Protein AF-A0A3M0BYU1-F1 (afdb_monomer)

Organism: NCBI:txid911205

Foldseek 3Di:
DPDPPFDKDFLVRLCVVVVHDSVVVVVCVVVVQADFDDDDPTGIHTPVRSVSVVQQVVCVVLPDDSVVSVVLVVCVPVPPPCPVSVVSVVVVVVVSVVVVVVVVVVVVVVVVVVVVLVVVVVQWDQDPVPRAIAGVPPRHGDPNPDD

Nearest PDB structures (foldseek):
  5gpe-assembly3_F  TM=7.543E-01  e=4.646E-05  Cupriavidus metallidurans CH34
  6jni-assembly3_E  TM=7.781E-01  e=9.510E-05  Pseudomonas putida
  7cla-assembly1_A-2  TM=5.880E-01  e=3.581E-05  Caulobacter vibrioides CB15
  5c8d-assembly2_F  TM=8.719E-01  e=2.409E-02  Thermus thermophilus HB27
  6ama-assembly1_B  TM=8.072E-01  e=2.409E-02  Streptomyces venezuelae

Sequence (147 aa):
MPDKDSKTYTIKDLAREFGVTARTLRYYEDQGLLSPDRQGQNRVYMQPDRVRLAWILRGRRVGFSLNEIGEMLDLYDLGDGRETQRRITIDKCRERIRALKAQRDDINTTIRELDDFCGLLDRLVLNPDTGKWVREDTGEPADIRAP

Structure (mmCIF, N/CA/C/O backbone):
data_AF-A0A3M0BYU1-F1
#
_entry.id   AF-A0A3M0BYU1-F1
#
loop_
_atom_site.group_PDB
_atom_site.id
_atom_site.type_symbol
_atom_site.label_atom_id
_atom_site.label_alt_id
_atom_site.label_comp_id
_atom_site.label_asym_id
_atom_site.label_entity_id
_atom_site.label_seq_id
_atom_site.pdbx_PDB_ins_code
_atom_site.Cartn_x
_atom_site.Cartn_y
_atom_site.Cartn_z
_atom_site.occupancy
_atom_site.B_iso_or_equiv
_atom_site.auth_seq_id
_atom_site.auth_comp_id
_atom_site.auth_asym_id
_atom_site.auth_atom_id
_atom_site.pdbx_PDB_model_num
ATOM 1 N N . MET A 1 1 ? -22.108 7.865 31.826 1.00 37.12 1 MET A N 1
ATOM 2 C CA . MET A 1 1 ? -23.002 7.166 30.874 1.00 37.12 1 MET A CA 1
ATOM 3 C C . MET A 1 1 ? -22.449 7.443 29.489 1.00 37.12 1 MET A C 1
ATOM 5 O O . MET A 1 1 ? -22.202 8.614 29.234 1.00 37.12 1 MET A O 1
ATOM 9 N N . PRO A 1 2 ? -22.146 6.439 28.648 1.00 43.69 2 PRO A N 1
ATOM 10 C CA . PRO A 1 2 ? -21.705 6.728 27.291 1.00 43.69 2 PRO A CA 1
ATOM 11 C C . PRO A 1 2 ? -22.877 7.338 26.516 1.00 43.69 2 PRO A C 1
ATOM 13 O O . PRO A 1 2 ? -24.031 6.952 26.717 1.00 43.69 2 PRO A O 1
ATOM 16 N N . ASP A 1 3 ? -22.567 8.340 25.703 1.00 51.62 3 ASP A N 1
ATOM 17 C CA . ASP A 1 3 ? -23.530 9.173 24.992 1.00 51.62 3 ASP A CA 1
ATOM 18 C C . ASP A 1 3 ? -24.359 8.324 24.015 1.00 51.62 3 ASP A C 1
ATOM 20 O O . ASP A 1 3 ? -23.812 7.649 23.131 1.00 51.62 3 ASP A O 1
ATOM 24 N N . LYS A 1 4 ? -25.685 8.327 24.192 1.00 52.06 4 LYS A N 1
ATOM 25 C CA . LYS A 1 4 ? -26.635 7.456 23.471 1.00 52.06 4 LYS A CA 1
ATOM 26 C C . LYS A 1 4 ? -26.758 7.800 21.975 1.00 52.06 4 LYS A C 1
ATOM 28 O O . LYS A 1 4 ? -27.352 7.023 21.234 1.00 52.06 4 LYS A O 1
ATOM 33 N N . ASP A 1 5 ? -26.133 8.901 21.552 1.00 56.25 5 ASP A N 1
ATOM 34 C CA . ASP A 1 5 ? -26.149 9.447 20.188 1.00 56.25 5 ASP A CA 1
ATOM 35 C C . ASP A 1 5 ? -24.822 9.267 19.429 1.00 56.25 5 ASP A C 1
ATOM 37 O O . ASP A 1 5 ? -24.613 9.835 18.353 1.00 56.25 5 ASP A O 1
ATOM 41 N N . SER A 1 6 ? -23.895 8.459 19.952 1.00 71.62 6 SER A N 1
ATOM 42 C CA . SER A 1 6 ? -22.675 8.123 19.216 1.00 71.62 6 SER A CA 1
ATOM 43 C C . SER A 1 6 ? -23.017 7.282 17.979 1.00 71.62 6 SER A C 1
ATOM 45 O O . SER A 1 6 ? -23.496 6.152 18.065 1.00 71.62 6 SER A O 1
ATOM 47 N N . LYS A 1 7 ? -22.801 7.862 16.792 1.00 88.75 7 LYS A N 1
ATOM 48 C CA . LYS A 1 7 ? -23.105 7.220 15.508 1.00 88.75 7 LYS A CA 1
ATOM 49 C C . LYS A 1 7 ? -22.401 5.864 15.405 1.00 88.75 7 LYS A C 1
ATOM 51 O O . LYS A 1 7 ? -21.172 5.789 15.456 1.00 88.75 7 LYS A O 1
ATOM 56 N N . THR A 1 8 ? -23.199 4.814 15.230 1.00 94.69 8 THR A N 1
ATOM 57 C CA . THR A 1 8 ? -22.730 3.442 15.026 1.00 94.69 8 THR A CA 1
ATOM 58 C C . THR A 1 8 ? -22.862 3.032 13.566 1.00 94.69 8 THR A C 1
ATOM 60 O O . THR A 1 8 ? -23.651 3.593 12.803 1.00 94.69 8 THR A O 1
ATOM 63 N N . TYR A 1 9 ? -22.058 2.050 13.176 1.00 96.25 9 TYR A N 1
ATOM 64 C CA . TYR A 1 9 ? -22.004 1.524 11.821 1.00 96.25 9 TYR A CA 1
ATOM 65 C C . TYR A 1 9 ? -22.035 0.002 11.872 1.00 96.25 9 TYR A C 1
ATOM 67 O O . TYR A 1 9 ? -21.427 -0.619 12.744 1.00 96.25 9 TYR A O 1
ATOM 75 N N . THR A 1 10 ? -22.709 -0.621 10.913 1.00 96.62 10 THR A N 1
ATOM 76 C CA . THR A 1 10 ? -22.565 -2.055 10.666 1.00 96.62 10 THR A CA 1
ATOM 77 C C . THR A 1 10 ? -21.374 -2.319 9.746 1.00 96.62 10 THR A C 1
ATOM 79 O O . THR A 1 10 ? -20.884 -1.433 9.042 1.00 96.62 10 THR A O 1
ATOM 82 N N . ILE A 1 11 ? -20.958 -3.586 9.655 1.00 96.44 11 ILE A N 1
ATOM 83 C CA . ILE A 1 11 ? -19.937 -4.003 8.680 1.00 96.44 11 ILE A CA 1
ATOM 84 C C . ILE A 1 11 ? -20.346 -3.669 7.238 1.00 96.44 11 ILE A C 1
ATOM 86 O O . ILE A 1 11 ? -19.495 -3.385 6.402 1.00 96.44 11 ILE A O 1
ATOM 90 N N . LYS A 1 12 ? -21.652 -3.697 6.936 1.00 96.62 12 LYS A N 1
ATOM 91 C CA . LYS A 1 12 ? -22.173 -3.382 5.601 1.00 96.62 12 LYS A CA 1
ATOM 92 C C . LYS A 1 12 ? -22.089 -1.886 5.310 1.00 96.62 12 LYS A C 1
ATOM 94 O O . LYS A 1 12 ? -21.792 -1.531 4.171 1.00 96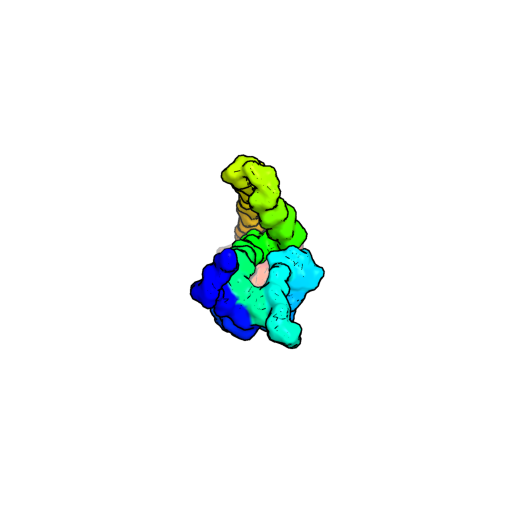.62 12 LYS A O 1
ATOM 99 N N . ASP A 1 13 ? -22.316 -1.044 6.316 1.00 97.38 13 ASP A N 1
ATOM 100 C CA . ASP A 1 13 ? -22.227 0.411 6.174 1.00 97.38 13 ASP A CA 1
ATOM 101 C C . ASP A 1 13 ? -20.794 0.824 5.857 1.00 97.38 13 ASP A C 1
ATOM 103 O O . ASP A 1 13 ? -20.561 1.467 4.837 1.00 97.38 13 ASP A O 1
ATOM 107 N N . LEU A 1 14 ? -19.824 0.358 6.653 1.00 97.31 14 LEU A N 1
ATOM 108 C CA . LEU A 1 14 ? -18.410 0.657 6.412 1.00 97.31 14 LEU A CA 1
ATOM 109 C C . LEU A 1 14 ? -17.902 0.042 5.103 1.00 97.31 14 LEU A C 1
ATOM 111 O O . LEU A 1 14 ? -17.169 0.690 4.360 1.00 97.31 14 LEU A O 1
ATOM 115 N N . ALA A 1 15 ? -18.308 -1.188 4.776 1.00 97.50 15 ALA A N 1
ATOM 116 C CA . ALA A 1 15 ? -17.933 -1.820 3.512 1.00 97.50 15 ALA A CA 1
ATOM 117 C C . ALA A 1 15 ? -18.384 -0.971 2.313 1.00 97.50 15 ALA A C 1
ATOM 119 O O . ALA A 1 15 ? -17.590 -0.678 1.418 1.00 97.50 15 ALA A O 1
ATOM 120 N N . ARG A 1 16 ? -19.645 -0.522 2.326 1.00 97.81 16 ARG A N 1
ATOM 121 C CA . ARG A 1 16 ? -20.207 0.333 1.277 1.00 97.81 16 ARG A CA 1
ATOM 122 C C . ARG A 1 16 ? -19.525 1.694 1.232 1.00 97.81 16 ARG A C 1
ATOM 124 O O . ARG A 1 16 ? -19.143 2.135 0.156 1.00 97.81 16 ARG A O 1
ATOM 131 N N . GLU A 1 17 ? -19.381 2.341 2.382 1.00 97.38 17 GLU A N 1
ATOM 132 C CA . GLU A 1 17 ? -18.810 3.682 2.490 1.00 97.38 17 GLU A CA 1
ATOM 133 C C . GLU A 1 17 ? -17.385 3.746 1.931 1.00 97.38 17 GLU A C 1
ATOM 135 O O . GLU A 1 17 ? -17.046 4.663 1.187 1.00 97.38 17 GLU A O 1
ATOM 140 N N . PHE A 1 18 ? -16.557 2.756 2.264 1.00 97.06 18 PHE A N 1
ATOM 141 C CA . PHE A 1 18 ? -15.150 2.737 1.874 1.00 97.06 18 PHE A CA 1
ATOM 142 C C . PHE A 1 18 ? -14.872 1.955 0.585 1.00 97.06 18 PHE A C 1
ATOM 144 O O . PHE A 1 18 ? -13.714 1.847 0.180 1.00 97.06 18 PHE A O 1
ATOM 151 N N . GLY A 1 19 ? -15.906 1.407 -0.062 1.00 97.06 19 GLY A N 1
ATOM 152 C CA . GLY A 1 19 ? -15.760 0.621 -1.289 1.00 97.06 19 GLY A CA 1
ATOM 153 C C . GLY A 1 19 ? -14.933 -0.653 -1.094 1.00 97.06 19 GLY A C 1
ATOM 154 O O . GLY A 1 19 ? -14.185 -1.048 -1.985 1.00 97.06 19 GLY A O 1
ATOM 155 N N . VAL A 1 20 ? -15.033 -1.286 0.078 1.00 96.81 20 VAL A N 1
ATOM 156 C CA . VAL A 1 20 ? -14.339 -2.540 0.404 1.00 96.81 20 VAL A CA 1
ATOM 157 C C . VAL A 1 20 ? -15.335 -3.652 0.686 1.00 96.81 20 VAL A C 1
ATOM 159 O O . VAL A 1 20 ? -16.514 -3.426 0.938 1.00 96.81 20 VAL A O 1
ATOM 162 N N . THR A 1 21 ? -14.870 -4.896 0.664 1.00 97.56 21 THR A N 1
ATOM 163 C CA . THR A 1 21 ? -15.745 -6.025 0.984 1.00 97.56 21 THR A CA 1
ATOM 164 C C . THR A 1 21 ? -15.866 -6.213 2.497 1.00 97.56 21 THR A C 1
ATOM 166 O O . THR A 1 21 ? -14.931 -5.949 3.253 1.00 97.56 21 THR A O 1
ATOM 169 N N . ALA A 1 22 ? -16.977 -6.794 2.956 1.00 96.81 22 ALA A N 1
ATOM 170 C CA . ALA A 1 22 ? -17.093 -7.248 4.345 1.00 96.81 22 ALA A CA 1
ATOM 171 C C . ALA A 1 22 ? -16.033 -8.311 4.708 1.00 96.81 22 ALA A C 1
ATOM 173 O O . ALA A 1 22 ? -15.682 -8.470 5.873 1.00 96.81 22 ALA A O 1
ATOM 174 N N . ARG A 1 23 ? -15.510 -9.054 3.719 1.00 97.25 23 ARG A N 1
ATOM 175 C CA . ARG A 1 23 ? -14.371 -9.965 3.913 1.00 97.25 23 ARG A CA 1
ATOM 176 C C . ARG A 1 23 ? -13.099 -9.189 4.260 1.00 97.25 23 ARG A C 1
ATOM 178 O O . ARG A 1 23 ? -12.385 -9.603 5.159 1.00 97.25 23 ARG A O 1
ATOM 185 N N . THR A 1 24 ? -12.850 -8.061 3.597 1.00 96.50 24 THR A N 1
ATOM 186 C CA . THR A 1 24 ? -11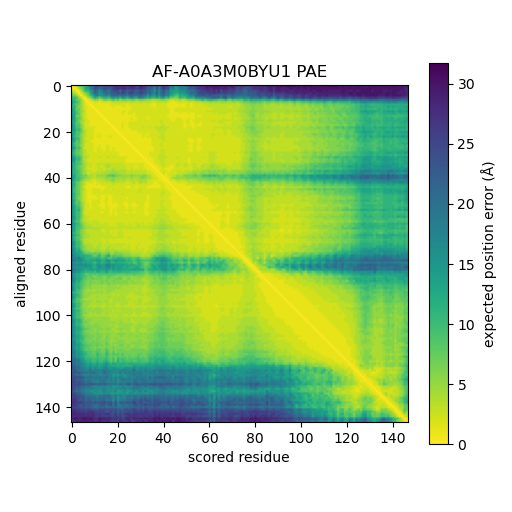.712 -7.175 3.883 1.00 96.50 24 THR A CA 1
ATOM 187 C C . THR A 1 24 ? -11.783 -6.608 5.299 1.00 96.50 24 THR A C 1
ATOM 189 O O . THR A 1 24 ? -10.777 -6.613 5.996 1.00 96.50 24 THR A O 1
ATOM 192 N N . LEU A 1 25 ? -12.963 -6.167 5.748 1.00 96.69 25 LEU A N 1
ATOM 193 C CA . LEU A 1 25 ? -13.127 -5.650 7.112 1.00 96.69 25 LEU A CA 1
ATOM 194 C C . LEU A 1 25 ? -12.888 -6.725 8.174 1.00 96.69 25 LEU A C 1
ATOM 196 O O . LEU A 1 25 ? -12.132 -6.486 9.107 1.00 96.69 25 LEU A O 1
ATOM 200 N N . ARG A 1 26 ? -13.442 -7.929 7.981 1.00 95.94 26 ARG A N 1
ATOM 201 C CA . ARG A 1 26 ? -13.155 -9.079 8.854 1.00 95.94 26 ARG A CA 1
ATOM 202 C C . ARG A 1 26 ? -11.676 -9.431 8.880 1.00 95.94 26 ARG A C 1
ATOM 204 O O . ARG A 1 26 ? -11.136 -9.675 9.942 1.00 95.94 26 ARG A O 1
ATOM 211 N N . TYR A 1 27 ? -11.013 -9.382 7.731 1.00 96.25 27 TYR A N 1
ATOM 212 C CA . TYR A 1 27 ? -9.576 -9.602 7.689 1.00 96.25 27 TYR A CA 1
ATOM 213 C C . TYR A 1 27 ? -8.813 -8.564 8.526 1.00 96.25 27 TYR A C 1
ATOM 215 O O . TYR A 1 27 ? -7.889 -8.926 9.238 1.00 96.25 27 TYR A O 1
ATOM 223 N N . TYR A 1 28 ? -9.206 -7.288 8.507 1.00 95.81 28 TYR A N 1
ATOM 224 C CA . TYR A 1 28 ? -8.584 -6.280 9.372 1.00 95.81 28 TYR A CA 1
ATOM 225 C C . TYR A 1 28 ? -8.888 -6.497 10.861 1.00 95.81 28 TYR A C 1
ATOM 227 O O . TYR A 1 28 ? -8.015 -6.228 11.680 1.00 95.81 28 TYR A O 1
ATOM 235 N N . GLU A 1 29 ? -10.067 -7.018 11.214 1.00 94.56 29 GLU A N 1
ATOM 236 C CA . GLU A 1 29 ? -10.352 -7.480 12.585 1.00 94.56 29 GLU A CA 1
ATOM 237 C C . GLU A 1 29 ? -9.430 -8.633 12.993 1.00 94.56 29 GLU A C 1
ATOM 239 O O . GLU A 1 29 ? -8.827 -8.585 14.060 1.00 94.56 29 GLU A O 1
ATOM 244 N N . ASP A 1 30 ? -9.266 -9.638 12.128 1.00 94.81 30 ASP A N 1
ATOM 245 C CA . ASP A 1 30 ? -8.411 -10.802 12.388 1.00 94.81 30 ASP A CA 1
ATOM 246 C C . ASP A 1 30 ? -6.931 -10.404 12.545 1.00 94.81 30 ASP A C 1
ATOM 248 O O . ASP A 1 30 ? -6.171 -11.077 13.235 1.00 94.81 30 ASP A O 1
ATOM 252 N N . GLN A 1 31 ? -6.512 -9.305 11.907 1.00 93.12 31 GLN A N 1
ATOM 253 C CA . GLN A 1 31 ? -5.182 -8.706 12.069 1.00 93.12 31 GLN A CA 1
ATOM 254 C C . GLN A 1 31 ? -5.085 -7.747 13.273 1.00 93.12 31 GLN A C 1
ATOM 256 O O . GLN A 1 31 ? -4.069 -7.076 13.426 1.00 93.12 31 GLN A O 1
ATOM 261 N N . GLY A 1 32 ? -6.131 -7.626 14.099 1.00 91.88 32 GLY A N 1
ATOM 262 C CA . GLY A 1 32 ? -6.156 -6.746 15.275 1.00 91.88 32 GLY A CA 1
ATOM 263 C C . GLY A 1 32 ? -6.212 -5.249 14.951 1.00 91.88 32 GLY A C 1
ATOM 264 O O . GLY A 1 32 ? -6.049 -4.409 15.832 1.00 91.88 32 GLY A O 1
ATOM 265 N N . LEU A 1 33 ? -6.446 -4.879 13.690 1.00 92.81 33 LEU A N 1
ATOM 266 C CA . LEU A 1 33 ? -6.463 -3.482 13.256 1.00 92.81 33 LEU A CA 1
ATOM 267 C C . LEU A 1 33 ? -7.806 -2.796 13.504 1.00 92.81 33 LEU A C 1
ATOM 269 O O . LEU A 1 33 ? -7.861 -1.567 13.495 1.00 92.81 33 LEU A O 1
ATOM 273 N N . LEU A 1 34 ? -8.877 -3.561 13.694 1.00 93.62 34 LEU A N 1
ATOM 274 C CA . LEU A 1 34 ? -10.207 -3.076 14.052 1.00 93.62 34 LEU A CA 1
ATOM 275 C C . LEU A 1 34 ? -10.774 -3.964 15.155 1.00 93.62 34 LEU A C 1
ATOM 277 O O . LEU A 1 34 ? -10.655 -5.184 15.078 1.00 93.62 34 LEU A O 1
ATOM 281 N N . SER A 1 35 ? -11.452 -3.354 16.123 1.00 91.56 35 SER A N 1
ATOM 282 C CA . SER A 1 35 ? -11.993 -4.064 17.285 1.00 91.56 35 SER A CA 1
ATOM 283 C C . SER A 1 35 ? -13.442 -3.639 17.532 1.00 91.56 35 SER A C 1
ATOM 285 O O . SER A 1 35 ? -13.712 -2.963 18.522 1.00 91.56 35 SER A O 1
ATOM 287 N N . PRO A 1 36 ? -14.381 -3.985 16.626 1.00 93.88 36 PRO A N 1
ATOM 288 C CA . PRO A 1 36 ? -15.779 -3.619 16.796 1.00 93.88 36 PRO A CA 1
ATOM 289 C C . PRO A 1 36 ? -16.394 -4.297 18.017 1.00 93.88 36 PRO A C 1
ATOM 291 O O . PRO A 1 36 ? -16.118 -5.466 18.311 1.00 93.88 36 PRO A O 1
ATOM 294 N N . ASP A 1 37 ? -17.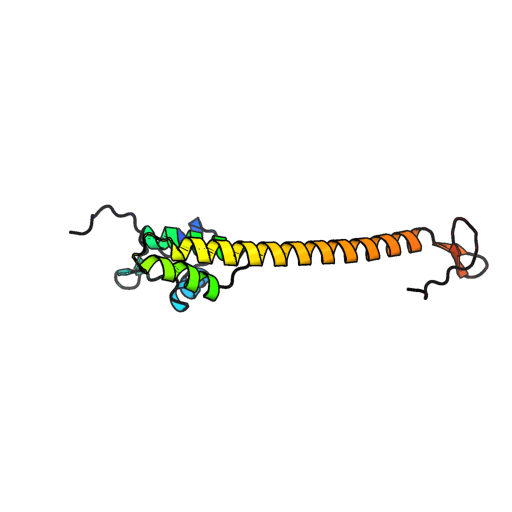342 -3.604 18.635 1.00 94.62 37 ASP A N 1
ATOM 295 C CA . ASP A 1 37 ? -18.216 -4.191 19.637 1.00 94.62 37 ASP A CA 1
ATOM 296 C C . ASP A 1 37 ? -19.177 -5.210 19.013 1.00 94.62 37 ASP A C 1
ATOM 298 O O . ASP A 1 37 ? -19.416 -5.261 17.797 1.00 94.62 37 ASP A O 1
ATOM 302 N N . ARG A 1 38 ? -19.776 -6.037 19.872 1.00 93.00 38 ARG A N 1
ATOM 303 C CA . ARG A 1 38 ? -20.806 -7.000 19.476 1.00 93.00 38 ARG A CA 1
ATOM 304 C C . ARG A 1 38 ? -22.133 -6.700 20.154 1.00 93.00 38 ARG A C 1
ATOM 306 O O . ARG A 1 38 ? -22.218 -6.631 21.375 1.00 93.00 38 ARG A O 1
ATOM 313 N N . GLN A 1 39 ? -23.189 -6.618 19.350 1.00 91.44 39 GLN A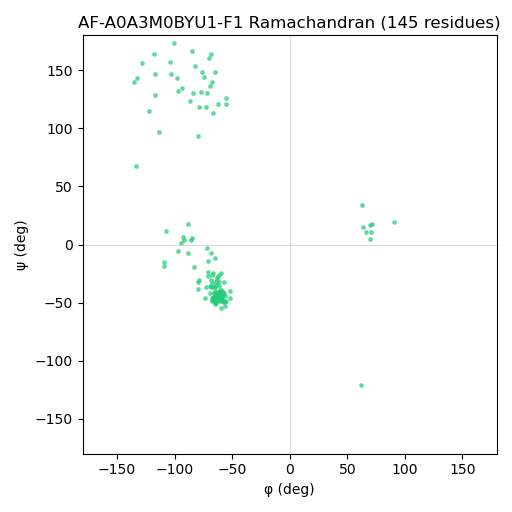 N 1
ATOM 314 C CA . GLN A 1 39 ? -24.577 -6.631 19.812 1.00 91.44 39 GLN A CA 1
ATOM 315 C C . GLN A 1 39 ? -25.244 -7.913 19.304 1.00 91.44 39 GLN A C 1
ATOM 317 O O . GLN A 1 39 ? -25.646 -8.023 18.142 1.00 91.44 39 GLN A O 1
ATOM 322 N N . GLY A 1 40 ? -25.287 -8.930 20.169 1.00 91.25 40 GLY A N 1
ATOM 323 C CA . GLY A 1 40 ? -25.653 -10.291 19.777 1.00 91.25 40 GLY A CA 1
ATOM 324 C C . GLY A 1 40 ? -24.661 -10.853 18.754 1.00 91.25 40 GLY A C 1
ATOM 325 O O . GLY A 1 40 ? -23.464 -10.932 19.017 1.00 91.25 40 GLY A O 1
ATOM 326 N N . GLN A 1 41 ? -25.159 -11.223 17.572 1.00 88.38 41 GLN A N 1
ATOM 327 C CA . GLN A 1 41 ? -24.334 -11.724 16.461 1.00 88.38 41 GLN A CA 1
ATOM 328 C C . GLN A 1 41 ? -23.806 -10.610 15.540 1.00 88.38 41 GLN A C 1
ATOM 330 O O . GLN A 1 41 ? -23.001 -10.869 14.640 1.00 88.38 41 GLN A O 1
ATOM 335 N N . ASN A 1 42 ? -24.252 -9.368 15.743 1.00 89.69 42 ASN A N 1
ATOM 336 C CA . ASN A 1 42 ? -23.924 -8.255 14.865 1.00 89.69 42 ASN A CA 1
ATOM 337 C C . ASN A 1 42 ? -22.695 -7.496 15.370 1.00 89.69 42 ASN A C 1
ATOM 339 O O . ASN A 1 42 ? -22.591 -7.168 16.551 1.00 89.69 42 ASN A O 1
ATOM 343 N N . ARG A 1 43 ? -21.783 -7.193 14.440 1.00 93.88 43 ARG A N 1
ATOM 344 C CA . ARG A 1 43 ? -20.652 -6.283 14.661 1.00 93.88 43 ARG A CA 1
ATOM 345 C C . ARG A 1 43 ? -21.145 -4.845 14.616 1.00 93.88 43 ARG A C 1
ATOM 347 O O . ARG A 1 43 ? -21.829 -4.474 13.657 1.00 93.88 43 ARG A O 1
ATOM 354 N N . VAL A 1 44 ? -20.759 -4.067 15.615 1.00 96.25 44 VAL A N 1
ATOM 355 C CA . VAL A 1 44 ? -21.085 -2.652 15.749 1.00 96.25 44 VAL A CA 1
ATOM 356 C C . VAL A 1 44 ? -19.780 -1.878 15.845 1.00 96.25 44 VAL A C 1
ATOM 358 O O . VAL A 1 44 ? -19.014 -2.049 16.785 1.00 96.25 44 VAL A O 1
ATOM 361 N N . TYR A 1 45 ? -19.527 -1.042 14.846 1.00 95.88 45 TYR A N 1
ATOM 362 C CA . TYR A 1 45 ? -18.362 -0.167 14.802 1.00 95.88 45 TYR A CA 1
ATOM 363 C C . TYR A 1 45 ? -18.772 1.21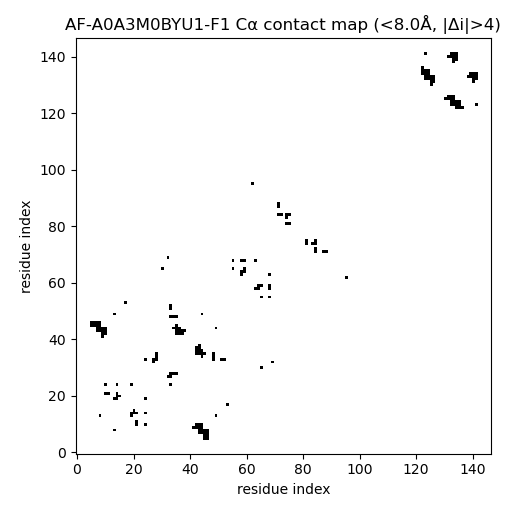9 15.273 1.00 95.88 45 TYR A C 1
ATOM 365 O O . TYR A 1 45 ? -19.861 1.703 14.946 1.00 95.88 45 TYR A O 1
ATOM 373 N N . MET A 1 46 ? -17.880 1.878 15.993 1.00 94.56 46 MET A N 1
ATOM 374 C CA . MET A 1 46 ? -18.065 3.247 16.446 1.00 94.56 46 MET A CA 1
ATOM 375 C C . MET A 1 46 ? -17.303 4.229 15.553 1.00 94.56 46 MET A C 1
ATOM 377 O O . MET A 1 46 ? -16.537 3.867 14.656 1.00 94.56 46 MET A O 1
ATOM 381 N N . GLN A 1 47 ? -17.507 5.521 15.801 1.00 93.06 47 GLN A N 1
ATOM 382 C CA . GLN A 1 47 ? -16.801 6.580 15.083 1.00 93.06 47 GLN A CA 1
ATOM 383 C C . GLN A 1 47 ? -15.259 6.418 15.077 1.00 93.06 47 GLN A C 1
ATOM 385 O O . GLN A 1 47 ? -14.667 6.656 14.019 1.00 93.06 47 GLN A O 1
ATOM 390 N N . PRO A 1 48 ? -14.585 5.997 16.170 1.00 89.50 48 PRO A N 1
ATOM 391 C CA . PRO A 1 48 ? -13.142 5.744 16.150 1.00 89.50 48 PRO A CA 1
ATOM 392 C C . PRO A 1 48 ? -12.729 4.637 15.174 1.00 89.50 48 PRO A C 1
ATOM 394 O O . PRO A 1 48 ? -11.763 4.826 14.436 1.00 89.50 48 PRO A O 1
ATOM 397 N N . ASP A 1 49 ? -13.488 3.539 15.086 1.00 93.00 49 ASP A N 1
ATOM 398 C CA . ASP A 1 49 ? -13.222 2.450 14.134 1.00 93.00 49 ASP A CA 1
ATOM 399 C C . ASP A 1 49 ? -13.308 2.940 12.693 1.00 93.00 49 ASP A C 1
ATOM 401 O O . ASP A 1 49 ? -12.462 2.617 11.860 1.00 93.00 49 ASP A O 1
ATOM 405 N N . ARG A 1 50 ? -14.309 3.778 12.398 1.00 94.56 50 ARG A N 1
ATOM 406 C CA . ARG A 1 50 ? -14.463 4.393 11.078 1.00 94.56 50 ARG A CA 1
ATOM 407 C C . ARG A 1 50 ? -13.251 5.256 10.719 1.00 94.56 50 ARG A C 1
ATOM 409 O O . ARG A 1 50 ? -12.760 5.196 9.591 1.00 94.56 50 ARG A O 1
ATOM 416 N N . VAL A 1 51 ? -12.768 6.070 11.659 1.00 91.81 51 VAL A N 1
ATOM 417 C CA . VAL A 1 51 ? -11.571 6.901 11.450 1.00 91.81 51 VAL A CA 1
ATOM 418 C C . VAL A 1 51 ? -10.337 6.019 11.260 1.00 91.81 51 VAL A C 1
ATOM 420 O O . VAL A 1 51 ? -9.564 6.252 10.330 1.00 91.81 51 VAL A O 1
ATOM 423 N N . ARG A 1 52 ? -10.177 4.975 12.079 1.00 92.44 52 ARG A N 1
ATOM 424 C CA . ARG A 1 52 ? -9.075 4.008 11.983 1.00 92.44 52 ARG A CA 1
ATOM 425 C C . ARG A 1 52 ? -9.076 3.287 10.633 1.00 92.44 52 ARG A C 1
ATOM 427 O O . ARG A 1 52 ? -8.042 3.235 9.970 1.00 92.44 52 ARG A O 1
ATOM 434 N N . LEU A 1 53 ? -10.239 2.843 10.155 1.00 95.50 53 LEU A N 1
ATOM 435 C CA . LEU A 1 53 ? -10.404 2.236 8.833 1.00 95.50 53 LEU A CA 1
ATOM 436 C C . LEU A 1 53 ? -9.971 3.180 7.701 1.00 95.50 53 LEU A C 1
ATOM 438 O O . LEU A 1 53 ? -9.254 2.757 6.792 1.00 95.50 53 LEU A O 1
ATOM 442 N N . ALA A 1 54 ? -10.338 4.463 7.765 1.00 94.50 54 ALA A N 1
ATOM 443 C CA . ALA A 1 54 ? -9.907 5.447 6.771 1.00 94.50 54 ALA A CA 1
ATOM 444 C C . ALA A 1 54 ? -8.372 5.572 6.700 1.00 94.50 54 ALA A C 1
ATOM 446 O O . ALA A 1 54 ? -7.806 5.680 5.606 1.00 94.50 54 ALA A O 1
ATOM 447 N N . TRP A 1 55 ? -7.692 5.518 7.851 1.00 91.75 55 TRP A N 1
ATOM 448 C CA . TRP A 1 55 ? -6.228 5.523 7.927 1.00 91.75 55 TRP A CA 1
ATOM 449 C C . TRP A 1 55 ? -5.606 4.251 7.358 1.00 91.75 55 TRP A C 1
ATOM 451 O O . TRP A 1 55 ? -4.698 4.350 6.530 1.00 91.75 55 TRP A O 1
ATOM 461 N N . ILE A 1 56 ? -6.134 3.077 7.719 1.00 95.00 56 ILE A N 1
ATOM 462 C CA . ILE A 1 56 ? -5.665 1.784 7.195 1.00 95.00 56 ILE A CA 1
ATOM 463 C C . ILE A 1 56 ? -5.720 1.784 5.665 1.00 95.00 56 ILE A C 1
ATOM 465 O O . ILE A 1 56 ? -4.738 1.467 4.992 1.00 95.00 56 ILE A O 1
ATOM 469 N N . LEU A 1 57 ? -6.848 2.202 5.090 1.00 95.62 57 LEU A N 1
ATOM 470 C CA . LEU A 1 57 ? -7.030 2.208 3.638 1.00 95.62 57 LEU A CA 1
ATOM 471 C C . LEU A 1 57 ? -6.120 3.216 2.932 1.00 95.62 57 LEU A C 1
ATOM 473 O O . LEU A 1 57 ? -5.603 2.924 1.851 1.00 95.62 57 LEU A O 1
ATOM 477 N N . ARG A 1 58 ? -5.872 4.379 3.543 1.00 92.94 58 ARG A N 1
ATOM 478 C CA . ARG A 1 58 ? -4.913 5.358 3.017 1.00 92.94 58 ARG A CA 1
ATOM 479 C C . ARG A 1 58 ? -3.491 4.802 3.021 1.00 92.94 58 ARG A C 1
ATOM 481 O O . ARG A 1 58 ? -2.811 4.917 2.005 1.00 92.94 58 ARG A O 1
ATOM 488 N N . GLY A 1 59 ? -3.069 4.175 4.120 1.00 94.25 59 GLY A N 1
ATOM 489 C CA . GLY A 1 59 ? -1.753 3.546 4.232 1.00 94.25 59 GLY A CA 1
ATOM 490 C C . GLY A 1 59 ? -1.553 2.449 3.185 1.00 94.25 59 GLY A C 1
ATOM 491 O O . GLY A 1 59 ? -0.549 2.437 2.473 1.00 94.25 59 GLY A O 1
ATOM 492 N N . ARG A 1 60 ? -2.565 1.592 3.000 1.00 95.31 60 ARG A N 1
ATOM 493 C CA . ARG A 1 60 ? -2.551 0.543 1.969 1.00 95.31 60 ARG A CA 1
ATOM 494 C C . ARG A 1 60 ? -2.405 1.113 0.563 1.00 95.31 60 ARG A C 1
ATOM 496 O O . ARG A 1 60 ? -1.623 0.586 -0.222 1.00 95.31 60 ARG A O 1
ATOM 503 N N . ARG A 1 61 ? -3.114 2.202 0.248 1.00 93.75 61 ARG A N 1
AT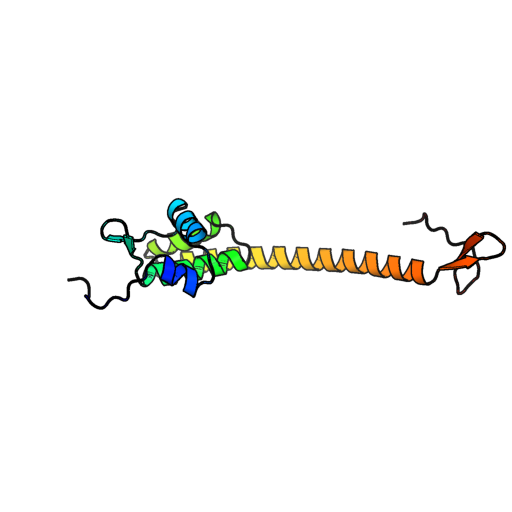OM 504 C CA . ARG A 1 61 ? -3.066 2.837 -1.081 1.00 93.75 61 ARG A CA 1
ATOM 505 C C . ARG A 1 61 ? -1.671 3.349 -1.447 1.00 93.75 61 ARG A C 1
ATOM 507 O O . ARG A 1 61 ? -1.318 3.323 -2.619 1.00 93.75 61 ARG A O 1
ATOM 514 N N . VAL A 1 62 ? -0.884 3.797 -0.470 1.00 93.00 62 VAL A N 1
ATOM 515 C CA . VAL A 1 62 ? 0.489 4.288 -0.702 1.00 93.00 62 VAL A CA 1
ATOM 516 C C . VAL A 1 62 ? 1.556 3.195 -0.542 1.00 93.00 62 VAL A C 1
ATOM 518 O O . VAL A 1 62 ? 2.757 3.452 -0.649 1.00 93.00 62 VAL A O 1
ATOM 521 N N . GLY A 1 63 ? 1.121 1.947 -0.357 1.00 93.19 63 GLY A N 1
ATOM 522 C CA . GLY A 1 63 ? 1.980 0.770 -0.383 1.00 93.19 63 GLY A CA 1
ATOM 523 C C . GLY A 1 63 ? 2.565 0.363 0.964 1.00 93.19 63 GLY A C 1
ATOM 524 O O . GLY A 1 63 ? 3.532 -0.388 0.963 1.00 93.19 63 GLY A O 1
ATOM 525 N N . PHE A 1 64 ? 1.996 0.813 2.085 1.00 95.50 64 PHE A N 1
ATOM 526 C CA . PHE A 1 64 ? 2.335 0.229 3.383 1.00 95.50 64 PHE A CA 1
ATOM 527 C C . PHE A 1 64 ? 1.679 -1.147 3.557 1.00 95.50 64 PHE A C 1
ATOM 529 O O . PHE A 1 64 ? 0.544 -1.405 3.124 1.00 95.50 64 PHE A O 1
ATOM 536 N N . SER A 1 65 ? 2.400 -2.047 4.214 1.00 94.06 65 SER A N 1
ATOM 537 C CA . SER A 1 65 ? 1.871 -3.316 4.702 1.00 94.06 65 SER A CA 1
ATOM 538 C C . SER A 1 65 ? 0.908 -3.094 5.874 1.00 94.06 65 SER A C 1
ATOM 540 O O . SER A 1 65 ? 0.909 -2.048 6.520 1.00 94.06 65 SER A O 1
ATOM 542 N N . LEU A 1 66 ? 0.061 -4.086 6.160 1.00 92.81 66 LEU A N 1
ATOM 543 C CA . LEU A 1 66 ? -0.831 -4.017 7.323 1.00 92.81 66 LEU A CA 1
ATOM 544 C C . LEU A 1 66 ? -0.062 -3.995 8.646 1.00 92.81 66 LEU A C 1
ATOM 546 O O . LEU A 1 66 ? -0.506 -3.324 9.569 1.00 92.81 66 LEU A O 1
ATOM 550 N N . ASN A 1 67 ? 1.096 -4.658 8.705 1.00 92.81 67 ASN A N 1
ATOM 551 C CA . ASN A 1 67 ? 1.952 -4.646 9.885 1.00 92.81 67 ASN A CA 1
ATOM 552 C C . ASN A 1 67 ? 2.509 -3.242 10.161 1.00 92.81 67 ASN A C 1
ATOM 554 O O . ASN A 1 67 ? 2.340 -2.724 11.255 1.00 92.81 67 ASN A O 1
ATOM 558 N N . GLU A 1 68 ? 3.072 -2.571 9.150 1.00 92.88 68 GLU A N 1
ATOM 559 C CA . GLU A 1 68 ? 3.559 -1.189 9.308 1.00 92.88 68 GLU A CA 1
ATOM 560 C C . GLU A 1 68 ? 2.439 -0.219 9.690 1.00 92.88 68 GLU A C 1
ATOM 562 O O . GLU A 1 68 ? 2.656 0.727 10.445 1.00 92.88 68 GLU A O 1
ATOM 567 N N . ILE A 1 69 ? 1.236 -0.435 9.151 1.00 93.19 69 ILE A N 1
ATOM 568 C CA . ILE A 1 69 ? 0.056 0.346 9.519 1.00 93.19 69 ILE A CA 1
ATOM 569 C C . ILE A 1 69 ? -0.306 0.105 10.986 1.00 93.19 69 ILE A C 1
ATOM 571 O O . ILE A 1 69 ? -0.559 1.079 11.686 1.00 93.19 69 ILE A O 1
ATOM 575 N N . GLY A 1 70 ? -0.311 -1.149 11.448 1.00 90.62 70 GLY A N 1
ATOM 576 C CA . GLY A 1 70 ? -0.522 -1.502 12.854 1.00 90.62 70 GLY A CA 1
ATOM 577 C C . GLY A 1 70 ? 0.489 -0.814 13.764 1.00 90.62 70 GLY A C 1
ATOM 578 O O . GLY A 1 70 ? 0.088 -0.035 14.620 1.00 90.62 70 GLY A O 1
ATOM 579 N N . GLU A 1 71 ? 1.784 -0.958 13.468 1.00 89.06 71 GLU A N 1
ATOM 580 C CA . GLU A 1 71 ? 2.866 -0.286 14.200 1.00 89.06 71 GLU A CA 1
ATOM 581 C C . GLU A 1 71 ? 2.633 1.225 14.311 1.00 89.06 71 GLU A C 1
ATOM 583 O O . GLU A 1 71 ? 2.767 1.792 15.387 1.00 89.06 71 GLU A O 1
ATOM 588 N N . MET A 1 72 ? 2.261 1.902 13.218 1.00 88.75 72 MET A N 1
ATOM 589 C CA . MET A 1 72 ? 1.993 3.346 13.244 1.00 88.75 72 MET A CA 1
ATOM 590 C C . MET A 1 72 ? 0.732 3.714 14.038 1.00 88.75 72 MET A C 1
ATOM 592 O O . MET A 1 72 ? 0.658 4.815 14.589 1.00 88.75 72 MET A O 1
ATOM 596 N N . LEU A 1 73 ? -0.268 2.832 14.063 1.00 84.56 73 LEU A N 1
ATOM 597 C CA . LEU A 1 73 ? -1.522 3.036 14.782 1.00 84.56 73 LEU A CA 1
ATOM 598 C C . LEU A 1 73 ? -1.391 2.760 16.284 1.00 84.56 73 LEU A C 1
ATOM 600 O O . LEU A 1 73 ? -2.051 3.439 17.062 1.00 84.56 73 LEU A O 1
ATOM 604 N N . ASP A 1 74 ? -0.540 1.829 16.699 1.00 84.25 74 ASP A N 1
ATOM 605 C CA . ASP A 1 74 ? -0.328 1.502 18.117 1.00 84.25 74 ASP A CA 1
ATOM 606 C C . ASP A 1 74 ? 0.414 2.632 18.852 1.00 84.25 74 ASP A C 1
ATOM 608 O O . ASP A 1 74 ? 0.235 2.850 20.049 1.00 84.25 74 ASP A O 1
ATOM 612 N N . LEU A 1 75 ? 1.167 3.456 18.114 1.00 81.94 75 LEU A N 1
ATOM 613 C CA . LEU A 1 75 ? 1.803 4.664 18.651 1.00 81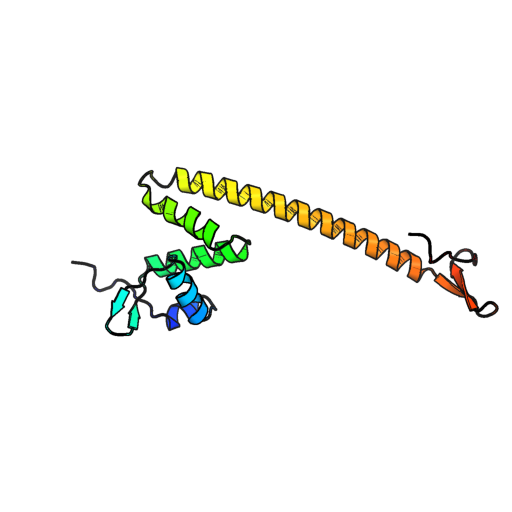.94 75 LEU A CA 1
ATOM 614 C C . LEU A 1 75 ? 0.795 5.736 19.109 1.00 81.94 75 LEU A C 1
ATOM 616 O O . LEU A 1 75 ? 1.202 6.695 19.763 1.00 81.94 75 LEU A O 1
ATOM 620 N N . TYR A 1 76 ? -0.499 5.616 18.780 1.00 72.50 76 TYR A N 1
ATOM 621 C CA . TYR A 1 76 ? -1.532 6.534 19.283 1.00 72.50 76 TYR A CA 1
ATOM 622 C C . TYR A 1 76 ? -1.758 6.400 20.793 1.00 72.50 76 TYR A C 1
ATOM 624 O O . TYR A 1 76 ? -2.155 7.381 21.425 1.00 72.50 76 TYR A O 1
ATOM 632 N N . ASP A 1 77 ? -1.471 5.229 21.363 1.00 69.69 77 ASP A N 1
ATOM 633 C CA . ASP A 1 77 ? -1.779 4.901 22.758 1.00 69.69 77 ASP A CA 1
ATOM 634 C C . ASP A 1 77 ? -0.620 5.223 23.721 1.00 69.69 77 ASP A C 1
ATOM 636 O O . ASP A 1 77 ? -0.722 4.997 24.924 1.00 69.69 77 ASP A O 1
ATOM 640 N N . LEU A 1 78 ? 0.473 5.815 23.220 1.00 76.38 78 LEU A N 1
ATOM 641 C CA . LEU A 1 78 ? 1.658 6.159 24.019 1.00 76.38 78 LEU A CA 1
ATOM 642 C C . LEU A 1 78 ? 1.453 7.329 24.992 1.00 76.38 78 LEU A C 1
ATOM 644 O O . LEU A 1 78 ? 2.295 7.553 25.858 1.00 76.38 78 LEU A O 1
ATOM 648 N N . GLY A 1 79 ? 0.372 8.103 24.854 1.00 74.06 79 GLY A N 1
ATOM 649 C CA . GLY A 1 79 ? 0.079 9.229 25.750 1.00 74.06 79 GLY A CA 1
ATOM 650 C C . GLY A 1 79 ? 1.078 10.394 25.677 1.00 74.06 79 GLY A C 1
ATOM 651 O O . GLY A 1 79 ? 1.007 11.310 26.490 1.00 74.06 79 GLY A O 1
ATOM 652 N N . ASP A 1 80 ? 1.974 10.405 24.688 1.00 82.81 80 ASP A N 1
ATOM 653 C CA . ASP A 1 80 ? 3.051 11.391 24.500 1.00 82.81 80 ASP A CA 1
ATOM 654 C C . ASP A 1 80 ? 2.626 12.622 23.674 1.00 82.81 80 ASP A C 1
ATOM 656 O O . ASP A 1 80 ? 3.450 13.320 23.086 1.00 82.81 80 ASP A O 1
ATOM 660 N N . GLY A 1 81 ? 1.320 12.861 23.540 1.00 79.69 81 GLY A N 1
ATOM 661 C CA . GLY A 1 81 ? 0.804 13.918 22.667 1.00 79.69 81 GLY A CA 1
ATOM 662 C C . GLY A 1 81 ? 0.973 13.644 21.164 1.00 79.69 81 GLY A C 1
ATOM 663 O O . GLY A 1 81 ? 0.805 14.568 20.368 1.00 79.69 81 GLY A O 1
ATOM 664 N N . ARG A 1 82 ? 1.232 12.389 20.756 1.00 78.94 82 ARG A N 1
ATOM 665 C CA . ARG A 1 82 ? 1.438 11.931 19.363 1.00 78.94 82 ARG A CA 1
ATOM 666 C C . ARG A 1 82 ? 2.765 12.370 18.739 1.00 78.94 82 ARG A C 1
ATOM 668 O O . ARG A 1 82 ? 2.909 12.339 17.513 1.00 78.94 82 ARG A O 1
ATOM 675 N N . GLU A 1 83 ? 3.747 12.775 19.538 1.00 86.31 83 GLU A N 1
ATOM 676 C CA . GLU A 1 83 ? 5.042 13.224 19.019 1.00 86.31 83 GLU A CA 1
ATOM 677 C C . GLU A 1 83 ? 5.826 12.071 18.374 1.00 86.31 83 GLU A C 1
ATOM 679 O O . GLU A 1 83 ? 6.263 12.177 17.220 1.00 86.31 83 GLU A O 1
ATOM 684 N N . THR A 1 84 ? 5.932 10.935 19.068 1.00 86.69 84 THR A N 1
ATOM 685 C CA . THR A 1 84 ? 6.617 9.740 18.558 1.00 86.69 84 THR A CA 1
ATOM 686 C C . THR A 1 84 ? 5.922 9.201 17.313 1.00 86.69 84 THR A C 1
ATOM 688 O O . THR A 1 84 ? 6.580 8.916 16.308 1.00 86.69 84 THR A O 1
ATOM 691 N N . GLN A 1 85 ? 4.586 9.147 17.340 1.00 85.94 85 GLN A N 1
ATOM 692 C CA . GLN A 1 85 ? 3.756 8.745 16.204 1.00 85.94 85 GLN A CA 1
ATOM 693 C C . GLN A 1 85 ? 4.037 9.606 14.972 1.00 85.94 85 GLN A C 1
ATOM 695 O O . GLN A 1 85 ? 4.295 9.074 13.888 1.00 85.94 85 GLN A O 1
ATOM 700 N N . ARG A 1 86 ? 4.033 10.934 15.133 1.00 87.88 86 ARG A N 1
ATOM 701 C CA . ARG A 1 86 ? 4.291 11.874 14.040 1.00 87.88 86 ARG A CA 1
ATOM 702 C C . ARG A 1 86 ? 5.680 11.668 13.446 1.00 87.88 86 ARG A C 1
ATOM 704 O O . ARG A 1 86 ? 5.797 11.598 12.224 1.00 87.88 86 ARG A O 1
ATOM 711 N N . ARG A 1 87 ? 6.716 11.565 14.286 1.00 91.56 87 ARG A N 1
ATOM 712 C CA . ARG A 1 87 ? 8.103 11.374 13.834 1.00 91.56 87 ARG A CA 1
ATOM 713 C C . ARG A 1 87 ? 8.251 10.083 13.026 1.00 91.56 87 ARG A C 1
ATOM 715 O O . ARG A 1 87 ? 8.637 10.147 11.864 1.00 91.56 87 ARG A O 1
ATOM 722 N N . ILE A 1 88 ? 7.845 8.946 13.597 1.00 90.00 88 ILE A N 1
ATOM 723 C CA . ILE A 1 88 ? 7.968 7.630 12.947 1.00 90.00 88 ILE A CA 1
ATOM 724 C C . ILE A 1 88 ? 7.162 7.577 11.644 1.00 90.00 88 ILE A C 1
ATOM 726 O O . ILE A 1 88 ? 7.656 7.095 10.626 1.00 90.00 88 ILE A O 1
ATOM 730 N N . THR A 1 89 ? 5.941 8.122 11.642 1.00 89.25 89 THR A N 1
ATOM 731 C CA . THR A 1 89 ? 5.100 8.163 10.436 1.00 89.25 89 THR A CA 1
ATOM 732 C C . THR A 1 89 ? 5.757 8.987 9.326 1.00 89.25 89 THR A C 1
ATOM 734 O O . THR A 1 89 ? 5.751 8.571 8.166 1.00 89.25 89 THR A O 1
ATOM 737 N N . ILE A 1 90 ? 6.342 10.146 9.657 1.00 92.62 90 ILE A N 1
ATOM 738 C CA . ILE A 1 90 ? 7.054 10.991 8.686 1.00 92.62 90 ILE A CA 1
ATOM 739 C C . ILE A 1 90 ? 8.263 10.254 8.107 1.00 92.62 90 ILE A C 1
ATOM 741 O O . ILE A 1 90 ? 8.470 10.307 6.893 1.00 92.62 90 ILE A O 1
ATOM 745 N N . ASP A 1 91 ? 9.034 9.560 8.940 1.00 94.69 91 ASP A N 1
ATOM 746 C CA . ASP A 1 91 ? 10.234 8.849 8.498 1.00 94.69 91 ASP A CA 1
ATOM 747 C C . ASP A 1 91 ? 9.885 7.681 7.567 1.00 94.69 91 ASP A C 1
ATOM 749 O O . ASP A 1 91 ? 10.388 7.642 6.438 1.00 94.69 91 ASP A O 1
ATOM 753 N N . LYS A 1 92 ? 8.911 6.836 7.941 1.00 93.19 92 LYS A N 1
ATOM 754 C CA . LYS A 1 92 ? 8.386 5.770 7.065 1.00 93.19 92 LYS A CA 1
ATOM 755 C C . LYS A 1 92 ? 7.835 6.332 5.746 1.00 93.19 92 LYS A C 1
ATOM 757 O O . LYS A 1 92 ? 8.082 5.783 4.672 1.00 93.19 92 LYS A O 1
ATOM 762 N N . CYS A 1 93 ? 7.128 7.467 5.781 1.00 93.31 93 CYS A N 1
ATOM 763 C CA . CYS A 1 93 ? 6.649 8.127 4.559 1.00 93.31 93 CYS A CA 1
ATOM 764 C C . CYS A 1 93 ? 7.800 8.607 3.667 1.00 93.31 93 CYS A C 1
ATOM 766 O O . CYS A 1 93 ? 7.746 8.434 2.450 1.00 93.31 93 CYS A O 1
ATOM 768 N N . ARG A 1 94 ? 8.852 9.199 4.243 1.00 96.62 94 ARG A N 1
ATOM 769 C CA . ARG A 1 94 ? 10.031 9.655 3.491 1.00 96.62 94 ARG A CA 1
ATOM 770 C C . ARG A 1 94 ? 10.784 8.489 2.863 1.00 96.62 94 ARG A C 1
ATOM 772 O O . ARG A 1 94 ? 11.184 8.597 1.706 1.00 96.62 94 ARG A O 1
ATOM 779 N N . GLU A 1 95 ? 10.943 7.384 3.584 1.00 96.00 95 GLU A N 1
ATOM 780 C CA . GLU A 1 95 ? 11.515 6.142 3.053 1.00 96.00 95 GLU A CA 1
ATOM 781 C C . GLU A 1 95 ? 10.710 5.619 1.869 1.00 96.00 95 GLU A C 1
ATOM 783 O O . GLU A 1 95 ? 11.271 5.380 0.797 1.00 96.00 95 GLU A O 1
ATOM 788 N N . ARG A 1 96 ? 9.382 5.547 2.013 1.00 95.19 96 ARG A N 1
ATOM 789 C CA . ARG A 1 96 ? 8.503 5.100 0.933 1.00 95.19 96 ARG A CA 1
ATOM 790 C C . ARG A 1 96 ? 8.576 6.016 -0.288 1.00 95.19 96 ARG A C 1
ATOM 792 O O . ARG A 1 96 ? 8.641 5.522 -1.410 1.00 95.19 96 ARG A O 1
ATOM 799 N N . ILE A 1 97 ? 8.627 7.334 -0.086 1.00 97.44 97 ILE A N 1
ATOM 800 C CA . ILE A 1 97 ? 8.811 8.314 -1.168 1.00 97.44 97 ILE A CA 1
ATOM 801 C C . ILE A 1 97 ? 10.146 8.094 -1.885 1.00 97.44 97 ILE A C 1
ATOM 803 O O . ILE A 1 97 ? 10.175 8.140 -3.113 1.00 97.44 97 ILE A O 1
ATOM 807 N N . ARG A 1 98 ? 11.244 7.857 -1.154 1.00 98.12 98 ARG A N 1
ATOM 808 C CA . ARG A 1 98 ? 12.556 7.581 -1.762 1.00 98.12 98 ARG A CA 1
ATOM 809 C C . ARG A 1 98 ? 12.515 6.320 -2.623 1.00 98.12 98 ARG A C 1
ATOM 811 O O . ARG A 1 98 ? 12.918 6.382 -3.779 1.00 98.12 98 ARG A O 1
ATOM 818 N N . ALA A 1 99 ? 11.961 5.228 -2.097 1.00 96.25 99 ALA A N 1
ATOM 819 C CA . ALA A 1 99 ? 11.810 3.976 -2.839 1.00 96.25 99 ALA A CA 1
ATOM 820 C C . ALA A 1 99 ? 10.953 4.146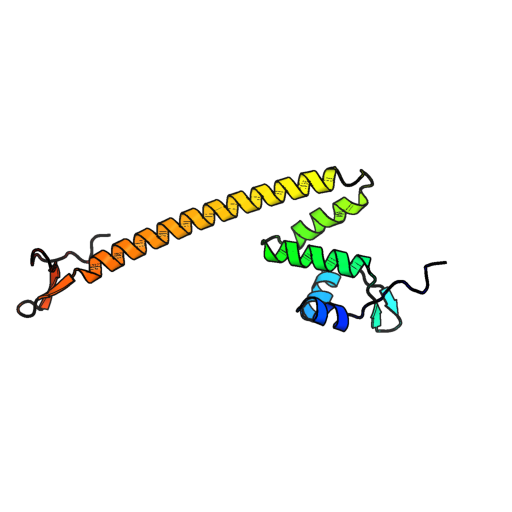 -4.105 1.00 96.25 99 ALA A C 1
ATOM 822 O O . ALA A 1 99 ? 11.346 3.697 -5.176 1.00 96.25 99 ALA A O 1
ATOM 823 N N . LEU A 1 100 ? 9.813 4.838 -4.009 1.00 96.94 100 LEU A N 1
ATOM 824 C CA . LEU A 1 100 ? 8.938 5.089 -5.161 1.00 96.94 100 LEU A CA 1
ATOM 825 C C . LEU A 1 100 ? 9.604 5.965 -6.230 1.00 96.94 100 LEU A C 1
ATOM 827 O O . LEU A 1 100 ? 9.388 5.744 -7.417 1.00 96.94 100 LEU A O 1
ATOM 831 N N . LYS A 1 101 ? 10.412 6.955 -5.828 1.00 98.25 101 LYS A N 1
ATOM 832 C CA . LYS A 1 101 ? 11.179 7.777 -6.774 1.00 98.25 101 LYS A CA 1
ATOM 833 C C . LYS A 1 101 ? 12.228 6.950 -7.511 1.00 98.25 101 LYS A C 1
ATOM 835 O O . LYS A 1 101 ? 12.267 7.036 -8.729 1.00 98.25 101 LYS A O 1
ATOM 840 N N . ALA A 1 102 ? 12.990 6.119 -6.798 1.00 98.19 102 ALA A N 1
ATOM 841 C CA . ALA A 1 102 ? 13.961 5.218 -7.420 1.00 98.19 102 ALA A CA 1
ATOM 842 C C . ALA A 1 102 ? 13.283 4.276 -8.429 1.00 98.19 102 ALA A C 1
ATOM 844 O O . ALA A 1 102 ? 13.661 4.257 -9.592 1.00 98.19 102 ALA A O 1
ATOM 845 N N . GLN A 1 103 ? 12.186 3.616 -8.031 1.00 97.50 103 GLN A N 1
ATOM 846 C CA . GLN A 1 103 ? 11.414 2.745 -8.928 1.00 97.50 103 GLN A CA 1
ATOM 847 C C . GLN A 1 103 ? 10.914 3.471 -10.182 1.00 97.50 103 GLN A C 1
ATOM 849 O O . GLN A 1 103 ? 10.957 2.923 -11.277 1.00 97.50 103 GLN A O 1
ATOM 854 N N . ARG A 1 104 ? 10.423 4.706 -10.037 1.00 98.38 104 ARG A N 1
ATOM 855 C CA . ARG A 1 104 ? 9.996 5.522 -11.178 1.00 98.38 104 ARG A CA 1
ATOM 856 C C . ARG A 1 104 ? 11.167 5.832 -12.111 1.00 98.38 104 ARG A C 1
ATOM 858 O O . ARG A 1 104 ? 10.992 5.801 -13.324 1.00 98.38 104 ARG A O 1
ATOM 865 N N . ASP A 1 105 ? 12.326 6.169 -11.561 1.00 98.56 105 ASP A N 1
ATOM 866 C CA . ASP A 1 105 ? 13.498 6.541 -12.352 1.00 98.56 105 ASP A CA 1
ATOM 867 C C . ASP A 1 105 ? 14.066 5.318 -13.109 1.00 98.56 105 ASP A C 1
ATOM 869 O O . ASP A 1 105 ? 14.434 5.448 -14.281 1.00 98.56 105 ASP A O 1
ATOM 873 N N . ASP A 1 106 ? 14.010 4.126 -12.504 1.00 98.31 106 ASP A N 1
ATOM 874 C CA . ASP A 1 106 ? 14.322 2.846 -13.157 1.00 98.31 106 ASP A CA 1
ATOM 875 C C . ASP A 1 106 ? 13.336 2.549 -14.297 1.00 98.31 106 ASP A C 1
ATOM 877 O O . ASP A 1 106 ? 13.753 2.327 -15.432 1.00 98.31 106 ASP A O 1
ATOM 881 N N . ILE A 1 107 ? 12.023 2.642 -14.032 1.00 98.56 107 ILE A N 1
ATOM 882 C CA . ILE A 1 107 ? 10.972 2.453 -15.050 1.00 98.56 107 ILE A CA 1
ATOM 883 C C . ILE A 1 107 ? 11.180 3.407 -16.230 1.00 98.56 107 ILE A C 1
ATOM 885 O O . ILE A 1 107 ? 11.100 2.991 -17.381 1.00 98.56 107 ILE A O 1
ATOM 889 N N . ASN A 1 108 ? 11.487 4.678 -15.963 1.00 98.62 108 ASN A N 1
ATOM 890 C CA . ASN A 1 108 ? 11.754 5.659 -17.014 1.00 98.62 108 ASN A CA 1
ATOM 891 C C . ASN A 1 108 ? 12.994 5.308 -17.846 1.00 98.62 108 ASN A C 1
ATOM 893 O O . ASN A 1 108 ? 13.077 5.710 -19.003 1.00 98.62 108 ASN A O 1
ATOM 897 N N . THR A 1 109 ? 13.977 4.623 -17.259 1.00 98.38 109 THR A N 1
ATOM 898 C CA . THR A 1 109 ? 15.169 4.164 -17.980 1.00 98.38 109 THR A CA 1
ATOM 899 C C . THR A 1 109 ? 14.830 2.992 -18.885 1.00 98.38 109 THR A C 1
ATOM 901 O O . THR A 1 109 ? 15.125 3.062 -20.072 1.00 98.38 109 THR A O 1
ATOM 904 N N . THR A 1 110 ? 14.093 2.004 -18.381 1.00 98.12 110 THR A N 1
ATOM 905 C CA . THR A 1 110 ? 13.604 0.886 -19.199 1.00 98.12 110 THR A CA 1
ATOM 906 C C . THR A 1 110 ? 12.693 1.348 -20.338 1.00 98.12 110 THR A C 1
ATOM 908 O O . THR A 1 110 ? 12.800 0.837 -21.446 1.00 98.12 110 THR A O 1
ATOM 911 N N . ILE A 1 111 ? 11.815 2.332 -20.105 1.00 98.38 111 ILE A N 1
ATOM 912 C CA . ILE A 1 111 ? 10.978 2.906 -21.174 1.00 98.38 111 ILE A CA 1
ATOM 913 C C . ILE A 1 111 ? 11.853 3.516 -22.272 1.00 98.38 111 ILE A C 1
ATOM 915 O O . ILE A 1 111 ? 11.622 3.231 -23.438 1.00 98.38 111 ILE A O 1
ATOM 919 N N . ARG A 1 112 ? 12.882 4.294 -21.909 1.00 98.06 112 ARG A N 1
ATOM 920 C CA . ARG A 1 112 ? 13.810 4.887 -22.885 1.00 98.06 112 ARG A CA 1
ATOM 921 C C . ARG A 1 112 ? 14.534 3.828 -23.715 1.00 98.06 112 ARG A C 1
ATOM 923 O O . ARG A 1 112 ? 14.582 3.960 -24.927 1.00 98.06 112 ARG A O 1
ATOM 930 N N . GLU A 1 113 ? 15.034 2.770 -23.080 1.00 96.25 113 GLU A N 1
ATOM 931 C CA . GLU A 1 113 ? 15.685 1.658 -23.789 1.00 96.25 113 GLU A CA 1
ATOM 932 C C . GLU A 1 113 ? 14.737 0.986 -24.796 1.00 96.25 113 GLU A C 1
ATOM 934 O O . GLU A 1 113 ? 15.133 0.677 -25.919 1.00 96.25 113 GLU A O 1
ATOM 939 N N . LEU A 1 114 ? 13.469 0.793 -24.419 1.00 96.44 114 LEU A N 1
ATOM 940 C CA . LEU A 1 114 ? 12.455 0.229 -25.311 1.00 96.44 114 LEU A CA 1
ATOM 941 C C . LEU A 1 114 ? 12.085 1.185 -26.451 1.00 96.44 114 LEU A C 1
ATOM 943 O O . LEU A 1 114 ? 11.948 0.733 -27.585 1.00 96.44 114 LEU A O 1
ATOM 947 N N . ASP A 1 115 ? 11.939 2.481 -26.174 1.00 96.50 115 ASP A N 1
ATOM 948 C CA . ASP A 1 115 ? 11.648 3.497 -27.190 1.00 96.50 115 ASP A CA 1
ATOM 949 C C . ASP A 1 115 ? 12.790 3.601 -28.212 1.00 96.50 115 ASP A C 1
ATOM 951 O O . ASP A 1 115 ? 12.540 3.618 -29.419 1.00 96.50 115 ASP A O 1
ATOM 955 N N . ASP A 1 116 ? 14.043 3.600 -27.746 1.00 93.00 116 ASP A N 1
ATOM 956 C CA . ASP A 1 116 ? 15.230 3.619 -28.605 1.00 93.00 116 ASP A CA 1
ATOM 957 C C . ASP A 1 116 ? 15.285 2.369 -29.497 1.00 93.00 116 ASP A C 1
ATOM 959 O O . ASP A 1 116 ? 15.553 2.468 -30.699 1.00 93.00 116 ASP A O 1
ATOM 963 N N . PHE A 1 117 ? 14.975 1.196 -28.935 1.00 90.25 117 PHE A N 1
ATOM 964 C CA . PHE A 1 117 ? 14.935 -0.060 -29.682 1.00 90.25 117 PHE A CA 1
ATOM 965 C C . PHE A 1 117 ? 13.804 -0.088 -30.722 1.00 90.25 117 PHE A C 1
ATOM 967 O O . PHE A 1 117 ? 14.038 -0.448 -31.877 1.00 90.25 117 PHE A O 1
ATOM 974 N N . CYS A 1 118 ? 12.595 0.349 -30.360 1.00 91.75 118 CYS A N 1
ATOM 975 C CA . CYS A 1 118 ? 11.488 0.499 -31.308 1.00 91.75 118 CYS A CA 1
ATOM 976 C C . CYS A 1 118 ? 11.860 1.463 -32.443 1.00 91.75 118 CYS A C 1
ATOM 978 O O . CYS A 1 118 ? 11.723 1.116 -33.614 1.00 91.75 118 CYS A O 1
ATOM 980 N N . GLY A 1 119 ? 12.424 2.629 -32.116 1.00 89.44 119 GLY A N 1
ATOM 981 C CA . GLY A 1 119 ? 12.850 3.615 -33.108 1.00 89.44 119 GLY A CA 1
ATOM 982 C C . GLY A 1 119 ? 14.018 3.150 -33.987 1.00 89.44 119 GLY A C 1
ATOM 983 O O . GLY A 1 119 ? 14.192 3.649 -35.101 1.00 89.44 119 GLY A O 1
ATOM 984 N N . LEU A 1 120 ? 14.850 2.214 -33.520 1.00 85.94 120 LEU A N 1
ATOM 985 C CA . LEU A 1 120 ? 15.834 1.531 -34.362 1.00 85.94 120 LEU A CA 1
ATOM 986 C C . LEU A 1 120 ? 15.139 0.629 -35.388 1.00 85.94 120 LEU A C 1
ATOM 988 O O . LEU A 1 120 ? 15.480 0.698 -36.566 1.00 85.94 120 LEU A O 1
ATOM 992 N N . LEU A 1 121 ? 14.177 -0.189 -34.950 1.00 86.25 121 LEU A N 1
ATOM 993 C CA . LEU A 1 121 ? 13.465 -1.135 -35.813 1.00 86.25 121 LEU A CA 1
ATOM 994 C C . LEU A 1 121 ? 12.555 -0.445 -36.836 1.00 86.25 121 LEU A C 1
ATOM 996 O O . LEU A 1 121 ? 12.505 -0.896 -37.977 1.00 86.25 121 LEU A O 1
ATOM 1000 N N . ASP A 1 122 ? 11.902 0.661 -36.475 1.00 87.44 122 ASP A N 1
ATOM 1001 C CA . ASP A 1 122 ? 11.038 1.429 -37.389 1.00 87.44 122 ASP A CA 1
ATOM 1002 C C . ASP A 1 122 ? 11.800 1.991 -38.600 1.00 87.44 122 ASP A C 1
ATOM 1004 O O . ASP A 1 122 ? 11.223 2.189 -39.664 1.00 87.44 122 ASP A O 1
ATOM 1008 N N . ARG A 1 123 ? 13.112 2.219 -38.458 1.00 85.31 123 ARG A N 1
ATOM 1009 C CA . ARG A 1 123 ? 13.996 2.691 -39.537 1.00 85.31 123 ARG A CA 1
ATOM 1010 C C . ARG A 1 123 ? 14.543 1.563 -40.409 1.00 85.31 123 ARG A C 1
ATOM 1012 O O . ARG A 1 123 ? 15.398 1.810 -41.263 1.00 85.31 123 ARG A O 1
ATOM 1019 N N . LEU A 1 124 ? 14.119 0.322 -40.180 1.00 86.12 124 LEU A N 1
ATOM 1020 C CA . LEU A 1 124 ? 14.518 -0.818 -40.994 1.00 86.12 124 LEU A CA 1
ATOM 1021 C C . LEU A 1 124 ? 13.452 -1.122 -42.036 1.00 86.12 124 LEU A C 1
ATOM 1023 O O . LEU A 1 124 ? 12.272 -1.275 -41.735 1.00 86.12 124 LEU A O 1
ATOM 1027 N N . VAL A 1 125 ? 13.898 -1.301 -43.272 1.00 84.25 125 VAL A N 1
ATOM 1028 C CA . VAL A 1 125 ? 13.062 -1.730 -44.392 1.00 84.25 125 VAL A CA 1
ATOM 1029 C C . VAL A 1 125 ? 13.550 -3.076 -44.908 1.00 84.25 125 VAL A C 1
ATOM 1031 O O . VAL A 1 125 ? 14.740 -3.398 -44.862 1.00 84.25 125 VAL A O 1
ATOM 1034 N N . LEU A 1 126 ? 12.626 -3.901 -45.391 1.00 85.56 126 LEU A N 1
ATOM 1035 C CA . LEU A 1 126 ? 12.976 -5.173 -46.009 1.00 85.56 126 LEU A CA 1
ATOM 1036 C C . LEU A 1 126 ? 13.456 -4.915 -47.440 1.00 85.56 126 LEU A C 1
ATOM 1038 O O . LEU A 1 126 ? 12.690 -4.434 -48.273 1.00 85.56 126 LEU A O 1
ATOM 1042 N N . ASN A 1 127 ? 14.704 -5.263 -47.742 1.00 83.00 127 ASN A N 1
ATOM 1043 C CA . ASN A 1 127 ? 15.210 -5.209 -49.106 1.00 83.00 127 ASN A CA 1
ATOM 1044 C C . ASN A 1 127 ? 14.578 -6.359 -49.929 1.00 83.00 127 ASN A C 1
ATOM 1046 O O . ASN A 1 127 ? 14.799 -7.527 -49.591 1.00 83.00 127 ASN A O 1
ATOM 1050 N N . PRO A 1 128 ? 13.812 -6.065 -50.997 1.00 84.62 128 PRO A N 1
ATOM 1051 C CA . PRO A 1 128 ? 13.050 -7.072 -51.737 1.00 84.62 128 PRO A CA 1
ATOM 1052 C C . PRO A 1 128 ? 13.929 -8.019 -52.564 1.00 84.62 128 PRO A C 1
ATOM 1054 O O . PRO A 1 128 ? 13.551 -9.170 -52.768 1.00 84.62 128 PRO A O 1
ATOM 1057 N N . ASP A 1 129 ? 15.112 -7.572 -52.989 1.00 85.62 129 ASP A N 1
ATOM 1058 C CA . ASP A 1 129 ? 16.023 -8.364 -53.822 1.00 85.62 129 ASP A CA 1
ATOM 1059 C C . ASP A 1 129 ? 16.814 -9.388 -53.001 1.00 85.62 129 ASP A C 1
ATOM 1061 O O . ASP A 1 129 ? 17.177 -10.460 -53.484 1.00 85.62 129 ASP A O 1
ATOM 1065 N N . THR A 1 130 ? 17.096 -9.060 -51.738 1.00 85.25 130 THR A N 1
ATOM 1066 C CA . THR A 1 130 ? 17.934 -9.887 -50.856 1.00 85.25 130 THR A CA 1
ATOM 1067 C C . THR A 1 130 ? 17.158 -10.572 -49.735 1.00 85.25 130 THR A C 1
ATOM 1069 O O . THR A 1 130 ? 17.697 -11.479 -49.097 1.00 85.25 130 THR A O 1
ATOM 1072 N N . GLY A 1 131 ? 15.924 -10.139 -49.457 1.00 84.88 131 GLY A N 1
ATOM 1073 C CA . GLY A 1 131 ? 15.124 -10.592 -48.317 1.00 84.88 131 GLY A CA 1
ATOM 1074 C C . GLY A 1 131 ? 15.730 -10.237 -46.952 1.00 84.88 131 GLY A C 1
ATOM 1075 O O . GLY A 1 131 ? 15.346 -10.828 -45.944 1.00 84.88 131 GLY A O 1
ATOM 1076 N N . LYS A 1 132 ? 16.703 -9.316 -46.904 1.00 84.88 132 LYS A N 1
ATOM 1077 C CA . LYS A 1 132 ? 17.384 -8.883 -45.675 1.00 84.88 132 LYS A CA 1
ATOM 1078 C C . LYS A 1 132 ? 16.873 -7.520 -45.224 1.00 84.88 132 LYS A C 1
ATOM 1080 O O . LYS A 1 132 ? 16.559 -6.667 -46.049 1.00 84.88 132 LYS A O 1
ATOM 1085 N N . TRP A 1 133 ? 16.833 -7.306 -43.913 1.00 83.44 133 TRP A N 1
ATOM 1086 C CA . TRP A 1 133 ? 16.553 -5.992 -43.340 1.00 83.44 133 TRP A CA 1
ATOM 1087 C C . TRP A 1 133 ? 17.746 -5.054 -43.540 1.00 83.44 133 TRP A C 1
ATOM 1089 O O . TRP A 1 133 ? 18.890 -5.411 -43.239 1.00 83.44 133 TRP A O 1
ATOM 1099 N N . VAL A 1 134 ? 17.469 -3.861 -44.051 1.00 84.50 134 VAL A N 1
ATOM 1100 C CA . VAL A 1 134 ? 18.445 -2.796 -44.295 1.00 84.50 134 VAL A CA 1
ATOM 1101 C C . VAL A 1 134 ? 17.953 -1.500 -43.668 1.00 84.50 134 VAL A C 1
ATOM 1103 O O . VAL A 1 134 ? 16.752 -1.331 -43.456 1.00 84.50 134 VAL A O 1
ATOM 1106 N N . ARG A 1 135 ? 18.864 -0.582 -43.355 1.00 83.50 135 ARG A N 1
ATOM 1107 C CA . ARG A 1 135 ? 18.476 0.751 -42.883 1.00 83.50 135 ARG A CA 1
ATOM 1108 C C . ARG A 1 135 ? 17.830 1.546 -44.018 1.00 83.50 135 ARG A C 1
ATOM 1110 O O . ARG A 1 135 ? 18.328 1.514 -45.140 1.00 83.50 135 ARG A O 1
ATOM 1117 N N . GLU A 1 136 ? 16.739 2.247 -43.732 1.00 82.06 136 GLU A N 1
ATOM 1118 C CA . GLU A 1 136 ? 15.990 3.035 -44.721 1.00 82.06 1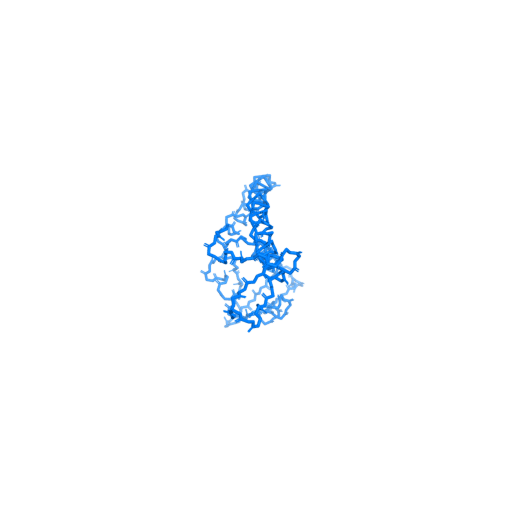36 GLU A CA 1
ATOM 1119 C C . GLU A 1 136 ? 16.813 4.200 -45.295 1.00 82.06 136 GLU A C 1
ATOM 1121 O O . GLU A 1 136 ? 16.705 4.517 -46.476 1.00 82.06 136 GLU A O 1
ATOM 1126 N N . ASP A 1 137 ? 17.669 4.812 -44.474 1.00 79.00 137 ASP A N 1
ATOM 1127 C CA . ASP A 1 137 ? 18.462 5.992 -44.823 1.00 79.00 137 ASP A CA 1
ATOM 1128 C C . ASP A 1 137 ? 19.718 5.669 -45.645 1.00 79.00 137 ASP A C 1
ATOM 1130 O O . ASP A 1 137 ? 20.064 6.419 -46.558 1.00 79.00 137 ASP A O 1
ATOM 1134 N N . THR A 1 138 ? 20.406 4.565 -45.340 1.00 81.19 138 THR A N 1
ATOM 1135 C CA . THR A 1 138 ? 21.671 4.197 -46.003 1.00 81.19 138 THR A CA 1
ATOM 1136 C C . THR A 1 138 ? 21.565 2.997 -46.941 1.00 81.19 138 THR A C 1
ATOM 1138 O O . THR A 1 138 ? 22.446 2.800 -47.776 1.00 81.19 138 THR A O 1
ATOM 1141 N N . GLY A 1 139 ? 20.521 2.172 -46.818 1.00 75.69 139 GLY A N 1
ATOM 1142 C CA . GLY A 1 139 ? 20.392 0.901 -47.537 1.00 75.69 139 GLY A CA 1
ATOM 1143 C C . GLY A 1 139 ? 21.377 -0.184 -47.079 1.00 75.69 139 GLY A C 1
ATOM 1144 O O . GLY A 1 139 ? 21.413 -1.267 -47.669 1.00 75.69 139 GLY A O 1
ATOM 1145 N N . GLU A 1 140 ? 22.175 0.072 -46.038 1.00 80.56 140 GLU A N 1
ATOM 1146 C CA . GLU A 1 140 ? 23.143 -0.890 -45.513 1.00 80.56 140 GLU A CA 1
ATOM 1147 C C . GLU A 1 140 ? 22.456 -1.988 -44.684 1.00 80.56 140 GLU A C 1
ATOM 1149 O O . GLU A 1 140 ? 21.448 -1.721 -44.018 1.00 80.56 140 GLU A O 1
ATOM 1154 N N . PRO A 1 141 ? 22.995 -3.224 -44.673 1.00 75.75 141 PRO A N 1
ATOM 1155 C CA . PRO A 1 141 ? 22.481 -4.301 -43.834 1.00 75.75 141 PRO A CA 1
ATOM 1156 C C . PRO A 1 141 ? 22.434 -3.886 -42.363 1.00 75.75 141 PRO A C 1
ATOM 1158 O O . PRO A 1 141 ? 23.447 -3.482 -41.791 1.00 75.75 141 PRO A O 1
ATOM 1161 N N . ALA A 1 142 ? 21.268 -4.021 -41.737 1.00 71.31 142 ALA A N 1
ATOM 1162 C CA . ALA A 1 142 ? 21.136 -3.784 -40.310 1.00 71.31 142 ALA A CA 1
ATOM 1163 C C . ALA A 1 142 ? 21.461 -5.065 -39.536 1.00 71.31 142 ALA A C 1
ATOM 1165 O O . ALA A 1 142 ? 20.838 -6.106 -39.754 1.00 71.31 142 ALA A O 1
ATOM 1166 N N . ASP A 1 143 ? 22.427 -4.997 -38.618 1.00 68.94 143 ASP A N 1
ATOM 1167 C CA . ASP A 1 143 ? 22.648 -6.083 -37.666 1.00 68.94 143 ASP A CA 1
ATOM 1168 C C . ASP A 1 143 ? 21.618 -5.991 -36.534 1.00 68.94 143 ASP A C 1
ATOM 1170 O O . ASP A 1 143 ? 21.803 -5.280 -35.550 1.00 68.94 143 ASP A O 1
ATOM 1174 N N . ILE A 1 144 ? 20.508 -6.713 -36.692 1.00 61.69 144 ILE A N 1
ATOM 1175 C CA . ILE A 1 144 ? 19.411 -6.771 -35.710 1.00 61.69 144 ILE A CA 1
ATOM 1176 C C . ILE A 1 144 ? 19.821 -7.572 -34.450 1.00 61.69 144 ILE A C 1
ATOM 1178 O O . ILE A 1 144 ? 19.039 -7.712 -33.515 1.00 61.69 144 ILE A O 1
ATOM 1182 N N . ARG A 1 145 ? 21.035 -8.148 -34.411 1.00 58.50 145 ARG A N 1
ATOM 1183 C CA . ARG A 1 145 ? 21.526 -8.956 -33.281 1.00 58.50 145 ARG A CA 1
ATOM 1184 C C . ARG A 1 145 ? 22.410 -8.184 -32.301 1.00 58.50 145 ARG A C 1
ATOM 1186 O O . ARG A 1 145 ? 22.800 -8.772 -31.292 1.00 58.50 145 ARG A O 1
ATOM 1193 N N . ALA A 1 146 ? 22.746 -6.927 -32.581 1.00 44.12 146 ALA A N 1
ATOM 1194 C CA . ALA A 1 146 ? 23.516 -6.107 -31.654 1.00 44.12 146 ALA A CA 1
ATOM 1195 C C . ALA A 1 146 ? 22.578 -5.463 -30.609 1.00 44.12 146 ALA A C 1
ATOM 1197 O O . ALA A 1 146 ? 21.541 -4.930 -31.009 1.00 44.12 146 ALA A O 1
ATOM 1198 N N . PRO A 1 147 ? 22.907 -5.564 -29.306 1.00 47.47 147 PRO A N 1
ATOM 1199 C CA . PRO A 1 147 ? 22.117 -4.978 -28.224 1.00 47.47 147 PRO A CA 1
ATOM 1200 C C . PRO A 1 147 ? 22.083 -3.449 -28.279 1.00 47.47 147 PRO A C 1
ATOM 1202 O O . PRO A 1 147 ? 23.080 -2.846 -28.745 1.00 47.47 147 PRO A O 1
#

Mean predicted aligned error: 8.11 Å

Secondary structure (DSSP, 8-state):
---TT---EEHHHHHHHHT--HHHHHHHHHTTS---EEETTEEEE-HHHHHHHHHHHHHHHTT--HHHHHHHHHGGGG-STTHHHHHHHHHHHHHHHHHHHHHHHHHHHHHHHHHHHHHHHHTEEE-TTT--EEETTT-PBP-TT--

InterPro domains:
  IPR000551 MerR-type HTH domain [PF13411] (9-74)
  IPR000551 MerR-type HTH domain [PS50937] (8-75)
  IPR000551 MerR-type HTH domain [SM00422] (9-76)
  IPR009061 Putative DNA-binding domain superfamily [SSF46955] (9-120)
  IPR047057 MerR transcriptional regulator [PTHR30204] (6-123)

pLDDT: mean 88.43, std 11.99, range [37.12, 98.62]

Solvent-accessible surface area (backbone atoms only — not comparable to full-atom values): 8593 Å² total; per-residue (Å²): 129,84,69,92,78,67,64,69,37,41,58,65,52,52,16,61,74,69,74,47,50,59,67,57,54,51,49,36,36,77,68,68,69,40,84,60,46,72,61,84,93,43,56,37,31,46,61,67,50,55,54,48,50,54,50,50,55,51,41,45,75,77,67,47,53,72,64,61,47,43,60,55,56,59,36,67,75,66,78,65,83,47,51,67,33,52,53,52,51,51,51,56,49,52,51,51,51,50,54,52,50,53,54,50,54,51,51,54,46,55,50,48,57,51,50,54,50,50,59,54,54,72,43,47,39,74,38,84,91,75,74,43,52,14,31,67,90,78,64,45,79,54,72,85,83,65,133

Radius of gyration: 27.74 Å; Cα contacts (8 Å, |Δi|>4): 105; chains: 1; bounding box: 50×26×85 Å